Protein AF-E8WSF5-F1 (afdb_monomer_lite)

Radius of gyration: 20.89 Å; chains: 1; bounding box: 40×40×59 Å

Sequence (159 aa):
MGKTTIYLNKDAEKVYQEAKAYAGDNLSAVIVQGLKLYVEKMDRITKGMEEVVIFEGKHFNLDQMSQGKNLKFIGMLLAETTTQDVYGEGLNLRHRLYLTRKGKFLVHTLEIDQSGHMDVSGYKIFNTFAEVTAEGYPMQMLNEARKKIPEMTCEELDV

Secondary structure (DSSP, 8-state):
------PPPHHHHHHHHHHHHHHGGGHHHHHHHHHHHHHHHHHHHHTT-EEEEEEEEEEETTTTEEEEEEEEEEEEEEEEEEEE-TTSS--EEEEEEEEETTS-EEEEEEEE-TTS-EEEEEEEEESSHHHHHHTT--HHHHHHHHHHS-TTSS--S--

pLDDT: mean 80.07, std 14.18, range [28.31, 96.69]

Foldseek 3Di:
DDDDDDDDDPVVVVVLVVCCVVQPPNSVVVVVVVVVVVVVLLVVQLVQKDWDKFWAFFQDPPPRDTDTDIDIFIWHWLFKDWDADPVPQRWIWIWTWIQGSVRKIKIWIFTAHPVRDTGGIHMDIGNALVVVVVVPPDPVRSVSSVVVPRPPRPPPDDD

Structure (mmCIF, N/CA/C/O backbone):
data_AF-E8WSF5-F1
#
_entry.id   AF-E8WSF5-F1
#
loop_
_atom_site.group_PDB
_atom_site.id
_atom_site.type_symbol
_atom_site.label_atom_id
_atom_site.label_alt_id
_atom_site.label_comp_id
_atom_site.label_asym_id
_atom_site.label_entity_id
_atom_site.label_seq_id
_atom_site.pdbx_PDB_ins_code
_atom_site.Cartn_x
_atom_site.Cartn_y
_atom_site.Cartn_z
_atom_site.occupancy
_atom_site.B_iso_or_equiv
_atom_site.auth_seq_id
_atom_site.auth_comp_id
_atom_site.auth_asym_id
_atom_site.auth_atom_id
_atom_site.pdbx_PDB_model_num
ATOM 1 N N . MET A 1 1 ? -19.934 -10.662 31.785 1.00 48.41 1 MET A N 1
ATOM 2 C CA . MET A 1 1 ? -19.025 -9.690 31.137 1.00 48.41 1 MET A CA 1
ATOM 3 C C . MET A 1 1 ? -17.605 -10.005 31.569 1.00 48.41 1 MET A C 1
ATOM 5 O O . MET A 1 1 ? -17.366 -10.078 32.767 1.00 48.41 1 MET A O 1
ATOM 9 N N . GLY A 1 2 ? -16.697 -10.256 30.624 1.00 71.38 2 GLY A N 1
ATOM 10 C CA . GLY A 1 2 ? -15.271 -10.399 30.928 1.00 71.38 2 GLY A CA 1
ATOM 11 C C . GLY A 1 2 ? -14.634 -9.024 31.120 1.00 71.38 2 GLY A C 1
ATOM 12 O O . GLY A 1 2 ? -14.983 -8.085 30.408 1.00 71.38 2 GLY A O 1
ATOM 13 N N . LYS A 1 3 ? -13.730 -8.893 32.093 1.00 74.44 3 LYS A N 1
ATOM 14 C CA . LYS A 1 3 ? -12.902 -7.695 32.256 1.00 74.44 3 LYS A CA 1
ATOM 15 C C . LYS A 1 3 ? -11.629 -7.887 31.433 1.00 74.44 3 LYS A C 1
ATOM 17 O O . LYS A 1 3 ? -10.895 -8.838 31.684 1.00 74.44 3 LYS A O 1
ATOM 22 N N . THR A 1 4 ? -11.369 -6.986 30.491 1.00 77.75 4 THR A N 1
ATOM 23 C CA . THR A 1 4 ? -10.148 -6.992 29.673 1.00 77.75 4 THR A CA 1
ATOM 24 C C . THR A 1 4 ? -9.334 -5.745 29.985 1.00 77.75 4 THR A C 1
ATOM 26 O O . THR A 1 4 ? -9.856 -4.633 29.931 1.00 77.75 4 THR A O 1
ATOM 29 N N . THR A 1 5 ? -8.059 -5.929 30.320 1.00 83.88 5 THR A N 1
ATOM 30 C CA . THR A 1 5 ? -7.108 -4.829 30.519 1.00 83.88 5 THR A CA 1
ATOM 31 C C . THR A 1 5 ? -6.396 -4.552 29.201 1.00 83.88 5 THR A C 1
ATOM 33 O O . THR A 1 5 ? -5.835 -5.468 28.603 1.00 83.88 5 THR A O 1
ATOM 36 N N . ILE A 1 6 ? -6.419 -3.298 28.753 1.00 79.69 6 ILE A N 1
ATOM 37 C CA . ILE A 1 6 ? -5.735 -2.845 27.539 1.00 79.69 6 ILE A CA 1
ATOM 38 C C . ILE A 1 6 ? -4.577 -1.950 27.973 1.00 79.69 6 ILE A C 1
ATOM 40 O O . ILE A 1 6 ? -4.775 -1.022 28.756 1.00 79.69 6 ILE A O 1
ATOM 44 N N . TYR A 1 7 ? -3.379 -2.239 27.474 1.00 83.44 7 TYR A N 1
ATOM 45 C CA . TYR A 1 7 ? -2.196 -1.416 27.699 1.00 83.44 7 TYR A CA 1
ATOM 46 C C . TYR A 1 7 ? -2.025 -0.458 26.524 1.00 83.44 7 TYR A C 1
ATOM 48 O O . TYR A 1 7 ? -2.086 -0.877 25.368 1.00 83.44 7 TYR A O 1
ATOM 56 N N . LEU A 1 8 ? -1.817 0.819 26.827 1.00 81.19 8 LEU A N 1
ATOM 57 C CA . LEU A 1 8 ? -1.600 1.865 25.835 1.00 81.19 8 LEU A CA 1
ATOM 58 C C . LEU A 1 8 ? -0.116 2.226 25.794 1.00 81.19 8 LEU A C 1
ATOM 60 O O . LEU A 1 8 ? 0.574 2.177 26.812 1.00 81.19 8 LEU A O 1
ATOM 64 N N . ASN A 1 9 ? 0.379 2.581 24.611 1.00 80.94 9 ASN A N 1
ATOM 65 C CA . ASN A 1 9 ? 1.662 3.266 24.517 1.00 80.94 9 ASN A CA 1
ATOM 66 C C . ASN A 1 9 ? 1.484 4.746 24.910 1.00 80.94 9 ASN A C 1
ATOM 68 O O . ASN A 1 9 ? 0.362 5.246 25.009 1.00 80.94 9 ASN A O 1
ATOM 72 N N . LYS A 1 10 ? 2.601 5.451 25.123 1.00 79.75 10 LYS A N 1
ATOM 73 C CA . LYS A 1 10 ? 2.579 6.853 25.573 1.00 79.75 10 LYS A CA 1
ATOM 74 C C . LYS A 1 10 ? 1.803 7.774 24.625 1.00 79.75 10 LYS A C 1
ATOM 76 O O . LYS A 1 10 ? 1.118 8.679 25.087 1.00 79.75 10 LYS A O 1
ATOM 81 N N . ASP A 1 11 ? 1.878 7.518 23.322 1.00 77.94 11 ASP A N 1
ATOM 82 C CA . ASP A 1 11 ? 1.205 8.342 22.314 1.00 77.94 11 ASP A CA 1
ATOM 83 C C . ASP A 1 11 ? -0.320 8.145 22.347 1.00 77.94 11 ASP A C 1
ATOM 85 O O . ASP A 1 11 ? -1.080 9.111 22.303 1.00 77.94 11 ASP A O 1
ATOM 89 N N . ALA A 1 12 ? -0.783 6.901 22.510 1.00 78.31 12 ALA A N 1
ATOM 90 C CA . ALA A 1 12 ? -2.203 6.578 22.629 1.00 78.31 12 ALA A CA 1
ATOM 91 C C . ALA A 1 12 ? -2.802 7.006 23.976 1.00 78.31 12 ALA A C 1
ATOM 93 O O . ALA A 1 12 ? -4.014 7.195 24.077 1.00 78.31 12 ALA A O 1
ATOM 94 N N . GLU A 1 13 ? -1.978 7.179 25.012 1.00 82.81 13 GLU A N 1
ATOM 95 C CA . GLU A 1 13 ? -2.444 7.622 26.324 1.00 82.81 13 GLU A CA 1
ATOM 96 C C . GLU A 1 13 ? -3.018 9.041 26.277 1.00 82.81 13 GLU A C 1
ATOM 98 O O . GLU A 1 13 ? -4.049 9.301 26.896 1.00 82.81 13 GLU A O 1
ATOM 103 N N . LYS A 1 14 ? -2.435 9.935 25.469 1.00 82.12 14 LYS A N 1
ATOM 104 C CA . LYS A 1 14 ? -2.969 11.290 25.273 1.00 82.12 14 LYS A CA 1
ATOM 105 C C . LYS A 1 14 ? -4.376 11.261 24.662 1.00 82.12 14 LYS A C 1
ATOM 107 O O . LYS A 1 14 ? -5.297 11.855 25.217 1.00 82.12 14 LYS A O 1
ATOM 112 N N . VAL A 1 15 ? -4.550 10.495 23.584 1.00 80.31 15 VAL A N 1
ATOM 113 C CA . VAL A 1 15 ?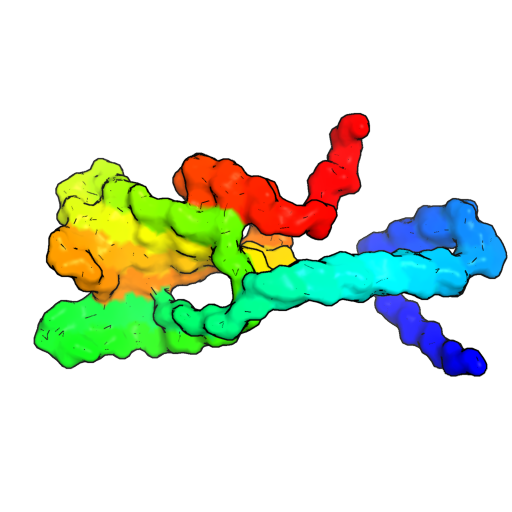 -5.845 10.313 22.901 1.00 80.31 15 VAL A CA 1
ATOM 114 C C . VAL A 1 15 ? -6.880 9.689 23.840 1.00 80.31 15 VAL A C 1
ATOM 116 O O . VAL A 1 15 ? -8.045 10.080 23.856 1.00 80.31 15 VAL A O 1
ATOM 119 N N . TYR A 1 16 ? -6.455 8.738 24.672 1.00 80.75 16 TYR A N 1
ATOM 120 C CA . TYR A 1 16 ? -7.323 8.107 25.659 1.00 80.75 16 TYR A CA 1
ATOM 121 C C . TYR A 1 16 ? -7.825 9.088 26.727 1.00 80.75 16 TYR A C 1
ATOM 123 O O . TYR A 1 16 ? -9.000 9.031 27.092 1.00 80.75 16 TYR A O 1
ATOM 131 N N . GLN A 1 17 ? -6.977 9.997 27.223 1.00 82.00 17 GLN A N 1
ATOM 132 C CA . GLN A 1 17 ? -7.409 11.008 28.197 1.00 82.00 17 GLN A CA 1
ATOM 133 C C . GLN A 1 17 ? -8.408 11.999 27.589 1.00 82.00 17 GLN A C 1
ATOM 135 O O . GLN A 1 17 ? -9.394 12.343 28.240 1.00 82.00 17 GLN A O 1
ATOM 140 N N . GLU A 1 18 ? -8.197 12.408 26.337 1.00 81.94 18 GLU A N 1
ATOM 141 C CA . GLU A 1 18 ? -9.142 13.258 25.605 1.00 81.94 18 GLU A CA 1
ATOM 142 C C . GLU A 1 18 ? -10.489 12.541 25.433 1.00 81.94 18 GLU A C 1
ATOM 144 O O . GLU A 1 18 ? -11.527 13.057 25.847 1.00 81.94 18 GLU A O 1
ATOM 149 N N . ALA A 1 19 ? -10.482 11.296 24.947 1.00 76.19 19 ALA A N 1
ATOM 150 C CA . ALA A 1 19 ? -11.692 10.486 24.811 1.00 76.19 19 ALA A CA 1
ATOM 151 C C . ALA A 1 19 ? -12.427 10.287 26.149 1.00 76.19 19 ALA A C 1
ATOM 153 O O . ALA A 1 19 ? -13.656 10.334 26.199 1.00 76.19 19 ALA A O 1
ATOM 154 N N . LYS A 1 20 ? -11.688 10.111 27.251 1.00 80.00 20 LYS A N 1
ATOM 155 C CA . LYS A 1 20 ? -12.244 10.023 28.607 1.00 80.00 20 LYS A CA 1
ATOM 156 C C . LYS A 1 20 ? -12.948 11.307 29.037 1.00 80.00 20 LYS A C 1
ATOM 158 O O . LYS A 1 20 ? -14.009 11.219 29.651 1.00 80.00 20 LYS A O 1
ATOM 163 N N . ALA A 1 21 ? -12.399 12.473 28.704 1.00 81.00 21 ALA A N 1
ATOM 164 C CA . ALA A 1 21 ? -13.029 13.755 29.007 1.00 81.00 21 ALA A CA 1
ATOM 165 C C . ALA A 1 21 ? -14.369 13.930 28.268 1.00 81.00 21 ALA A C 1
ATOM 167 O O . ALA A 1 21 ? -15.318 14.444 28.853 1.00 81.00 21 ALA A O 1
ATOM 168 N N . TYR A 1 22 ? -14.474 13.442 27.026 1.00 77.69 22 TYR A N 1
ATOM 169 C CA . TYR A 1 22 ? -15.727 13.461 26.260 1.00 77.69 22 TYR A CA 1
ATOM 170 C C . TYR A 1 22 ? -16.739 12.397 26.713 1.00 77.69 22 TYR A C 1
ATOM 172 O O . TYR A 1 22 ? -17.944 12.637 26.682 1.00 77.69 22 TYR A O 1
ATOM 180 N N . ALA A 1 23 ? -16.268 11.214 27.115 1.00 76.50 23 ALA A N 1
ATOM 181 C CA . ALA A 1 23 ? -17.118 10.062 27.425 1.00 76.50 23 ALA A CA 1
ATOM 182 C C . ALA A 1 23 ? -17.672 10.040 28.863 1.00 76.50 23 ALA A C 1
ATOM 184 O O . ALA A 1 23 ? -18.645 9.326 29.126 1.00 76.50 23 ALA A O 1
ATOM 185 N N . GLY A 1 24 ? -17.041 10.758 29.800 1.00 76.25 24 GLY A N 1
ATOM 186 C CA . GLY A 1 24 ? -17.405 10.732 31.219 1.00 76.25 24 GLY A CA 1
ATOM 187 C C . GLY A 1 24 ? -17.359 9.313 31.805 1.00 76.25 24 GLY A C 1
ATOM 188 O O . GLY A 1 24 ? -16.385 8.579 31.618 1.00 76.25 24 GLY A O 1
ATOM 189 N N . ASP A 1 25 ? -18.436 8.901 32.478 1.00 74.38 25 ASP A N 1
ATOM 190 C CA . ASP A 1 25 ? -18.532 7.606 33.175 1.00 74.38 25 ASP A CA 1
ATOM 191 C C . ASP A 1 25 ? -18.708 6.390 32.242 1.00 74.38 25 ASP A C 1
ATOM 193 O O . ASP A 1 25 ? -18.646 5.246 32.691 1.00 74.38 25 ASP A O 1
ATOM 197 N N . ASN A 1 26 ? -18.891 6.606 30.934 1.00 80.75 26 ASN A N 1
ATOM 198 C CA . ASN A 1 26 ? -19.195 5.548 29.960 1.00 80.75 26 ASN A CA 1
ATOM 199 C C . ASN A 1 26 ? -18.035 5.214 29.010 1.00 80.75 26 ASN A C 1
ATOM 201 O O . ASN A 1 26 ? -18.238 4.648 27.933 1.00 80.75 26 ASN A O 1
ATOM 205 N N . LEU A 1 27 ? -16.797 5.506 29.414 1.00 78.75 27 LEU A N 1
ATOM 206 C CA . LEU A 1 27 ? -15.604 5.299 28.590 1.00 78.75 27 LEU A CA 1
ATOM 207 C C . LEU A 1 27 ? -15.484 3.876 28.018 1.00 78.75 27 LEU A C 1
ATOM 209 O O . LEU A 1 27 ? -15.129 3.707 26.855 1.00 78.75 27 LEU A O 1
ATOM 213 N N . SER A 1 28 ? -15.827 2.841 28.790 1.00 78.94 28 SER A N 1
ATOM 214 C CA . SER A 1 28 ? -15.803 1.462 28.287 1.00 78.94 28 SER A CA 1
ATOM 215 C C . SER A 1 28 ? -16.783 1.238 27.131 1.00 78.94 28 SER A C 1
ATOM 217 O O . SER A 1 28 ? -16.435 0.550 26.174 1.00 78.94 28 SER A O 1
ATOM 219 N N . ALA A 1 29 ? -17.978 1.832 27.184 1.00 77.94 29 ALA A N 1
ATOM 220 C CA . ALA A 1 29 ? -18.959 1.732 26.105 1.00 77.94 29 ALA A CA 1
ATOM 221 C C . ALA A 1 29 ? -18.478 2.469 24.845 1.00 77.94 29 ALA A C 1
ATOM 223 O O . ALA A 1 29 ? -18.573 1.926 23.745 1.00 77.94 29 ALA A O 1
ATOM 224 N N . VAL A 1 30 ? -17.879 3.653 25.014 1.00 79.94 30 VAL A N 1
ATOM 225 C CA . VAL A 1 30 ? -17.309 4.445 23.911 1.00 79.94 30 VAL A CA 1
ATOM 226 C C . VAL A 1 30 ? -16.144 3.716 23.239 1.00 79.94 30 VAL A C 1
ATOM 228 O O . VAL A 1 30 ? -16.094 3.641 22.013 1.00 79.94 30 VAL A O 1
ATOM 231 N N . ILE A 1 31 ? -15.247 3.099 24.014 1.00 81.12 31 ILE A N 1
ATOM 232 C CA . ILE A 1 31 ? -14.133 2.304 23.471 1.00 81.12 31 ILE A CA 1
ATOM 233 C C . ILE A 1 31 ? -14.655 1.101 22.684 1.00 81.12 31 ILE A C 1
ATOM 235 O O . ILE A 1 31 ? -14.191 0.847 21.575 1.00 81.12 31 ILE A O 1
ATOM 239 N N . VAL A 1 32 ? -15.633 0.368 23.223 1.00 81.50 32 VAL A N 1
ATOM 240 C CA . VAL A 1 32 ? -16.234 -0.777 22.521 1.00 81.50 32 VAL A CA 1
ATOM 241 C C . VAL A 1 32 ? -16.904 -0.330 21.222 1.00 81.50 32 VAL A C 1
ATOM 243 O O . VAL A 1 32 ? -16.765 -1.007 20.205 1.00 81.50 32 VAL A O 1
ATOM 246 N N . GLN A 1 33 ? -17.582 0.819 21.219 1.00 80.56 33 GLN A N 1
ATOM 247 C CA . GLN A 1 33 ? -18.193 1.379 20.016 1.00 80.56 33 GLN A CA 1
ATOM 248 C C . GLN A 1 33 ? -17.144 1.798 18.975 1.00 80.56 33 GLN A C 1
ATOM 250 O O . GLN A 1 33 ? -17.294 1.461 17.802 1.00 80.56 33 GLN A O 1
ATOM 255 N N . GLY A 1 34 ? -16.057 2.452 19.391 1.00 81.31 34 GLY A N 1
ATOM 256 C CA . GLY A 1 34 ? -14.941 2.802 18.507 1.00 81.31 34 GLY A CA 1
ATOM 257 C C . GLY A 1 34 ? -14.253 1.571 17.911 1.00 81.31 34 GLY A C 1
ATOM 258 O O . GLY A 1 34 ? -14.011 1.515 16.707 1.00 81.31 34 GLY A O 1
ATOM 259 N N . LEU A 1 35 ? -14.014 0.537 18.725 1.00 79.88 35 LEU A N 1
ATOM 260 C CA . LEU A 1 35 ? -13.459 -0.736 18.259 1.00 79.88 35 LEU A CA 1
ATOM 261 C C . LEU A 1 35 ? -14.409 -1.460 17.303 1.00 79.88 35 LEU A C 1
ATOM 263 O O . LEU A 1 35 ? -13.955 -2.019 16.310 1.00 79.88 35 LEU A O 1
ATOM 267 N N . LYS A 1 36 ? -15.719 -1.429 17.562 1.00 77.75 36 LYS A N 1
ATOM 268 C CA . LYS A 1 36 ? -16.723 -1.987 16.652 1.00 77.75 36 LYS A CA 1
ATOM 269 C C . LYS A 1 36 ? -16.673 -1.293 15.291 1.00 77.75 36 LYS A C 1
ATOM 271 O O . LYS A 1 36 ? -16.585 -1.981 14.282 1.00 77.75 36 LYS A O 1
ATOM 276 N N . LEU A 1 37 ? -16.670 0.041 15.267 1.00 78.06 37 LEU A N 1
ATOM 277 C CA . LEU A 1 37 ? -16.544 0.813 14.027 1.00 78.06 37 LEU A CA 1
ATOM 278 C C . LEU A 1 37 ? -15.242 0.479 13.295 1.00 78.06 37 LEU A C 1
ATOM 280 O O . LEU A 1 37 ? -15.254 0.282 12.084 1.00 78.06 37 LEU A O 1
ATOM 284 N N . TYR A 1 38 ? -14.132 0.353 14.026 1.00 75.31 38 TYR A N 1
ATOM 285 C CA . TYR A 1 38 ? -12.853 -0.061 13.458 1.00 75.31 38 TYR A CA 1
ATOM 286 C C . TYR A 1 38 ? -12.927 -1.454 12.820 1.00 75.31 38 TYR A C 1
ATOM 288 O O . TYR A 1 38 ? -12.500 -1.616 11.681 1.00 75.31 38 TYR A O 1
ATOM 296 N N . VAL A 1 39 ? -13.498 -2.445 13.512 1.00 74.31 39 VAL A N 1
ATOM 297 C CA . VAL A 1 39 ? -13.640 -3.818 13.000 1.00 74.31 39 VAL A CA 1
ATOM 298 C C . VAL A 1 39 ? -14.569 -3.863 11.790 1.00 74.31 39 VAL A C 1
ATOM 300 O O . VAL A 1 39 ? -14.181 -4.405 10.764 1.00 74.31 39 VAL A O 1
ATOM 303 N N . GLU A 1 40 ? -15.745 -3.236 11.853 1.00 72.38 40 GLU A N 1
ATOM 304 C CA . GLU A 1 40 ? -16.685 -3.183 10.724 1.00 72.38 40 GLU A CA 1
ATOM 305 C C . GLU A 1 40 ? -16.054 -2.525 9.488 1.00 72.38 40 GLU A C 1
ATOM 307 O O . GLU A 1 40 ? -16.278 -2.958 8.355 1.00 72.38 40 GLU A O 1
ATOM 312 N N . LYS A 1 41 ? -15.237 -1.486 9.691 1.00 67.88 41 LYS A N 1
ATOM 313 C CA . LYS A 1 41 ? -14.507 -0.814 8.612 1.00 67.88 41 LYS A CA 1
ATOM 314 C C . LYS A 1 41 ? -13.355 -1.682 8.098 1.00 67.88 41 LYS A C 1
ATOM 316 O O . LYS A 1 41 ? -13.175 -1.778 6.885 1.00 67.88 41 LYS A O 1
ATOM 321 N N . MET A 1 42 ? -12.639 -2.385 8.980 1.00 68.62 42 MET A N 1
ATOM 322 C CA . MET A 1 42 ? -11.601 -3.332 8.574 1.00 68.62 42 MET A CA 1
ATOM 323 C C . MET A 1 42 ? -12.166 -4.504 7.774 1.00 68.62 42 MET A C 1
ATOM 325 O O . MET A 1 42 ? -11.578 -4.883 6.765 1.00 68.62 42 MET A O 1
ATOM 329 N N . ASP A 1 43 ? -13.326 -5.029 8.158 1.00 69.94 43 ASP A N 1
ATOM 330 C CA . ASP A 1 43 ? -14.012 -6.085 7.418 1.00 69.94 43 ASP A CA 1
ATOM 331 C C . ASP A 1 43 ? -14.382 -5.605 6.007 1.00 69.94 43 ASP A C 1
ATOM 333 O O . ASP A 1 43 ? -14.137 -6.312 5.026 1.00 69.94 43 ASP A O 1
ATOM 337 N N . ARG A 1 44 ? -14.863 -4.359 5.868 1.00 65.19 44 ARG A N 1
ATOM 338 C CA . ARG A 1 44 ? -15.094 -3.733 4.553 1.00 65.19 44 ARG A CA 1
ATOM 339 C C . ARG A 1 44 ? -13.814 -3.588 3.735 1.00 65.19 44 ARG A C 1
ATOM 341 O O . ARG A 1 44 ? -13.870 -3.792 2.532 1.00 65.19 44 ARG A O 1
ATOM 348 N N . ILE A 1 45 ? -12.682 -3.272 4.361 1.00 66.81 45 ILE A N 1
ATOM 349 C CA . ILE A 1 45 ? -11.383 -3.216 3.676 1.00 66.81 45 ILE A CA 1
ATOM 350 C C . ILE A 1 45 ? -10.924 -4.592 3.215 1.00 66.81 45 ILE A C 1
ATOM 352 O O . ILE A 1 45 ? -10.400 -4.728 2.114 1.00 66.81 45 ILE A O 1
ATOM 356 N N . THR A 1 46 ? -11.094 -5.619 4.048 1.00 69.56 46 THR A N 1
ATOM 357 C CA . THR A 1 46 ? -10.706 -6.978 3.657 1.00 69.56 46 THR A CA 1
ATOM 358 C C . THR A 1 46 ? -11.561 -7.510 2.509 1.00 69.56 46 THR A C 1
ATOM 360 O O . THR A 1 46 ? -11.103 -8.361 1.747 1.00 69.56 46 THR A O 1
ATOM 363 N N . LYS A 1 47 ? -12.772 -6.968 2.323 1.00 71.19 47 LYS A N 1
ATOM 364 C CA . LYS A 1 47 ? -13.629 -7.242 1.170 1.00 71.19 47 LYS A CA 1
ATOM 365 C C . LYS A 1 47 ? -13.018 -6.615 -0.092 1.00 71.19 47 LYS A C 1
ATOM 367 O O . LYS A 1 47 ? -13.171 -5.427 -0.342 1.00 71.19 47 LYS A O 1
ATOM 372 N N . GLY A 1 48 ? -12.339 -7.437 -0.889 1.00 76.81 48 GLY A N 1
ATOM 373 C CA . GLY A 1 48 ? -11.595 -7.008 -2.083 1.00 76.81 48 GLY A CA 1
ATOM 374 C C . GLY A 1 48 ? -10.076 -7.124 -1.942 1.00 76.81 48 GLY A C 1
ATOM 375 O O . GLY A 1 48 ? -9.351 -6.804 -2.880 1.00 76.81 48 GLY A O 1
ATOM 376 N N . MET A 1 49 ? -9.587 -7.599 -0.792 1.00 86.81 49 MET A N 1
ATOM 377 C CA . MET A 1 49 ? -8.200 -8.029 -0.659 1.00 86.81 49 MET A CA 1
ATOM 378 C C . MET A 1 49 ? -8.027 -9.461 -1.142 1.00 86.81 49 MET A C 1
ATOM 380 O O . MET A 1 49 ? -8.818 -10.347 -0.822 1.00 86.81 49 MET A O 1
ATOM 384 N N . GLU A 1 50 ? -6.925 -9.686 -1.839 1.00 90.75 50 GLU A N 1
ATOM 385 C CA . GLU A 1 50 ? -6.530 -10.980 -2.369 1.00 90.75 50 GLU A CA 1
ATOM 386 C C . GLU A 1 50 ? -5.118 -11.324 -1.906 1.00 90.75 50 GLU A C 1
ATOM 388 O O . GLU A 1 50 ? -4.374 -10.495 -1.369 1.00 90.75 50 GLU A O 1
ATOM 393 N N . GLU A 1 51 ? -4.753 -12.586 -2.086 1.00 92.31 51 GLU A N 1
ATOM 394 C CA . GLU A 1 51 ? -3.382 -13.025 -1.909 1.00 92.31 51 GLU A CA 1
ATOM 395 C C . GLU A 1 51 ? -2.542 -12.564 -3.103 1.00 92.31 51 GLU A C 1
ATOM 397 O O . GLU A 1 51 ? -2.760 -12.980 -4.237 1.00 92.31 51 GLU A O 1
ATOM 402 N N . VAL A 1 52 ? -1.566 -11.702 -2.837 1.00 91.38 52 VAL A N 1
ATOM 403 C CA . VAL A 1 52 ? -0.650 -11.148 -3.828 1.00 91.38 52 VAL A CA 1
ATOM 404 C C . VAL A 1 52 ? 0.725 -11.774 -3.631 1.00 91.38 52 VAL A C 1
ATOM 406 O O . VAL A 1 52 ? 1.260 -11.818 -2.518 1.00 91.38 52 VAL A O 1
ATOM 409 N N . VAL A 1 53 ? 1.315 -12.235 -4.731 1.00 91.12 53 VAL A N 1
ATOM 410 C CA . VAL A 1 53 ? 2.702 -12.698 -4.788 1.00 91.12 53 VAL A CA 1
ATOM 411 C C . VAL A 1 53 ? 3.463 -11.785 -5.738 1.00 91.12 53 VAL A C 1
ATOM 413 O O . VAL A 1 53 ? 3.093 -11.658 -6.904 1.00 91.12 53 VAL A O 1
ATOM 416 N N . ILE A 1 54 ? 4.517 -11.146 -5.239 1.00 90.75 54 ILE A N 1
ATOM 417 C CA . ILE A 1 54 ? 5.454 -10.366 -6.051 1.00 90.75 54 ILE A CA 1
ATOM 418 C C . ILE A 1 54 ? 6.841 -10.990 -5.967 1.00 90.75 54 ILE A C 1
ATOM 420 O O . ILE A 1 54 ? 7.217 -11.551 -4.939 1.00 90.75 54 ILE A O 1
ATOM 424 N N . PHE A 1 55 ? 7.609 -10.873 -7.041 1.00 89.44 55 PHE A N 1
ATOM 425 C CA . PHE A 1 55 ? 9.016 -11.246 -7.049 1.00 89.44 55 PHE A CA 1
ATOM 426 C C . PHE A 1 55 ? 9.863 -10.028 -6.667 1.00 89.44 55 PHE A C 1
ATOM 428 O O . PHE A 1 55 ? 9.590 -8.926 -7.130 1.00 89.44 55 PHE A O 1
ATOM 435 N N . GLU A 1 56 ? 10.874 -10.197 -5.827 1.00 89.38 56 GLU A N 1
ATOM 436 C CA . GLU A 1 56 ? 11.923 -9.202 -5.592 1.00 89.38 56 GLU A CA 1
ATOM 437 C C . GLU A 1 56 ? 13.245 -9.804 -6.055 1.00 89.38 56 GLU A C 1
ATOM 439 O O . GLU A 1 56 ? 13.679 -10.816 -5.500 1.00 89.38 56 GLU A O 1
ATOM 444 N N . GLY A 1 57 ? 13.882 -9.199 -7.052 1.00 86.88 57 GLY A N 1
ATOM 445 C CA . GLY A 1 57 ? 15.121 -9.714 -7.614 1.00 86.88 57 GLY A CA 1
ATOM 446 C C . GLY A 1 57 ? 15.348 -9.328 -9.066 1.00 86.88 57 GLY A C 1
ATOM 447 O O . GLY A 1 57 ? 14.648 -8.481 -9.618 1.00 86.88 57 GLY A O 1
ATOM 448 N N . LYS A 1 58 ? 16.338 -9.981 -9.674 1.00 84.00 58 LYS A N 1
ATOM 449 C CA . LYS A 1 58 ? 16.695 -9.815 -11.084 1.00 84.00 58 LYS A CA 1
ATOM 450 C C . LYS A 1 58 ? 16.407 -11.080 -11.877 1.00 84.00 58 LYS A C 1
ATOM 452 O O . LYS A 1 58 ? 16.597 -12.193 -11.374 1.00 84.00 58 LYS A O 1
ATOM 457 N N . HIS A 1 59 ? 15.985 -10.898 -13.115 1.00 75.25 59 HIS A N 1
ATOM 458 C CA . HIS A 1 59 ? 15.834 -11.957 -14.097 1.00 75.25 59 HIS A CA 1
ATOM 459 C C . HIS A 1 59 ? 16.977 -11.873 -15.099 1.00 75.25 59 HIS A C 1
ATOM 461 O O . HIS A 1 59 ? 17.183 -10.858 -15.749 1.00 75.25 59 HIS A O 1
ATOM 467 N N . PHE A 1 60 ? 17.735 -12.958 -15.224 1.00 66.25 60 PHE A N 1
ATOM 468 C CA . PHE A 1 60 ? 18.829 -13.021 -16.179 1.00 66.25 60 PHE A CA 1
ATOM 469 C C . PHE A 1 60 ? 18.333 -13.674 -17.469 1.00 66.25 60 PHE A C 1
ATOM 471 O O . PHE A 1 60 ? 18.042 -14.873 -17.501 1.00 66.25 60 PHE A O 1
ATOM 478 N N . ASN A 1 61 ? 18.264 -12.878 -18.540 1.00 57.69 61 ASN A N 1
ATOM 479 C CA . ASN A 1 61 ? 17.777 -13.287 -19.864 1.00 57.69 61 ASN A CA 1
ATOM 480 C C . ASN A 1 61 ? 18.568 -14.455 -20.495 1.00 57.69 61 ASN A C 1
ATOM 482 O O . ASN A 1 61 ? 18.056 -15.118 -21.392 1.00 57.69 61 ASN A O 1
ATOM 486 N N . LEU A 1 62 ? 19.792 -14.732 -20.030 1.00 57.19 62 LEU A N 1
ATOM 487 C CA . LEU A 1 62 ? 20.678 -15.737 -20.629 1.00 57.19 62 LEU A CA 1
ATOM 488 C C . LEU A 1 62 ? 20.424 -17.181 -20.158 1.00 57.19 62 LEU A C 1
ATOM 490 O O . LEU A 1 62 ? 20.605 -18.090 -20.959 1.00 57.19 62 LEU A O 1
ATOM 494 N N . ASP A 1 63 ? 19.932 -17.400 -18.931 1.00 56.62 63 ASP A N 1
ATOM 495 C CA . ASP A 1 63 ? 19.880 -18.754 -18.335 1.00 56.62 63 ASP A CA 1
ATOM 496 C C . ASP A 1 63 ? 18.507 -19.147 -17.754 1.00 56.62 63 ASP A C 1
ATOM 498 O O . ASP A 1 63 ? 18.392 -20.152 -17.053 1.00 56.62 63 ASP A O 1
ATOM 502 N N . GLN A 1 64 ? 17.455 -18.342 -17.966 1.00 59.06 64 GLN A N 1
ATOM 503 C CA . GLN A 1 64 ? 16.172 -18.455 -17.236 1.00 59.06 64 GLN A CA 1
ATOM 504 C C . GLN A 1 64 ? 16.337 -18.456 -15.702 1.00 59.06 64 GLN A C 1
ATOM 506 O O . GLN A 1 64 ? 15.435 -18.848 -14.959 1.00 59.06 64 GLN A O 1
ATOM 511 N N . MET A 1 65 ? 17.489 -18.002 -15.206 1.00 60.78 65 MET A N 1
ATOM 512 C CA . MET A 1 65 ? 17.774 -17.920 -13.784 1.00 60.78 65 MET A CA 1
ATOM 513 C C . MET A 1 65 ? 17.220 -16.610 -13.235 1.00 60.78 65 MET A C 1
ATOM 515 O O . MET A 1 65 ? 17.589 -15.516 -13.657 1.00 60.78 65 MET A O 1
ATOM 519 N N . SER A 1 66 ? 16.338 -16.728 -12.251 1.00 70.88 66 SER A N 1
ATOM 520 C CA . SER A 1 66 ? 15.874 -15.614 -11.433 1.00 70.88 66 SER A CA 1
ATOM 521 C C . SER A 1 66 ? 16.645 -15.617 -10.114 1.00 70.88 66 SER A C 1
ATOM 523 O O . SER A 1 66 ? 16.582 -16.603 -9.375 1.00 70.88 66 SER A O 1
ATOM 525 N N . GLN A 1 67 ? 17.353 -14.537 -9.790 1.00 81.81 67 GLN A N 1
ATOM 526 C CA . GLN A 1 67 ? 17.947 -14.365 -8.462 1.00 81.81 67 GLN A CA 1
ATOM 527 C C . GLN A 1 67 ? 17.073 -13.425 -7.651 1.00 81.81 67 GLN A C 1
ATOM 529 O O . GLN A 1 67 ? 17.000 -12.231 -7.936 1.00 81.81 67 GLN A O 1
ATOM 534 N N . GLY A 1 68 ? 16.404 -13.970 -6.641 1.00 85.06 68 GLY A N 1
ATOM 535 C CA . GLY A 1 68 ? 15.474 -13.199 -5.838 1.00 85.06 68 GLY A CA 1
ATOM 536 C C . GLY A 1 68 ? 14.636 -14.052 -4.904 1.00 85.06 68 GLY A C 1
ATOM 537 O O . GLY A 1 68 ? 14.898 -15.239 -4.703 1.00 85.06 68 GLY A O 1
ATOM 538 N N . LYS A 1 69 ? 13.608 -13.436 -4.331 1.00 87.12 69 LYS A N 1
ATOM 539 C CA . LYS A 1 69 ? 12.645 -14.093 -3.446 1.00 87.12 69 LYS A CA 1
ATOM 540 C C . LYS A 1 69 ? 11.229 -13.654 -3.786 1.00 87.12 69 LYS A C 1
ATOM 542 O O . LYS A 1 69 ? 10.989 -12.518 -4.182 1.00 87.12 69 LYS A O 1
ATOM 547 N N . ASN A 1 70 ? 10.280 -14.556 -3.570 1.00 88.00 70 ASN A N 1
ATOM 548 C CA . ASN A 1 70 ? 8.868 -14.215 -3.640 1.00 88.00 70 ASN A CA 1
ATOM 549 C C . ASN A 1 70 ? 8.427 -13.601 -2.310 1.00 88.00 70 ASN A C 1
ATOM 551 O O . ASN A 1 70 ? 8.592 -14.209 -1.251 1.00 88.00 70 ASN A O 1
ATOM 555 N N . LEU A 1 71 ? 7.838 -12.411 -2.368 1.00 91.50 71 LEU A N 1
ATOM 556 C CA . LEU A 1 71 ? 7.110 -11.814 -1.262 1.00 91.50 71 LEU A CA 1
ATOM 557 C C . LEU A 1 71 ? 5.624 -12.114 -1.440 1.00 91.50 71 LEU A C 1
ATOM 559 O O . LEU A 1 71 ? 5.012 -11.760 -2.446 1.00 91.50 71 LEU A O 1
ATOM 563 N N . LYS A 1 72 ? 5.043 -12.735 -0.419 1.00 92.88 72 LYS A N 1
ATOM 564 C CA . LYS A 1 72 ? 3.632 -13.093 -0.368 1.00 92.88 72 LYS A CA 1
ATOM 565 C C . LYS A 1 72 ? 2.926 -12.268 0.702 1.00 92.88 72 LYS A C 1
ATOM 567 O O . LYS A 1 72 ? 3.382 -12.225 1.845 1.00 92.88 72 LYS A O 1
ATOM 572 N N . PHE A 1 73 ? 1.819 -11.623 0.352 1.00 91.31 73 PHE A N 1
ATOM 573 C CA . PHE A 1 73 ? 1.024 -10.827 1.286 1.00 91.31 73 PHE A CA 1
ATOM 574 C C . PHE A 1 73 ? -0.454 -10.803 0.890 1.00 91.31 73 PHE A C 1
ATOM 576 O O . PHE A 1 73 ? -0.814 -11.177 -0.216 1.00 91.31 73 PHE A O 1
ATOM 583 N N . ILE A 1 74 ? -1.321 -10.362 1.802 1.00 88.88 74 ILE A N 1
ATOM 584 C CA . ILE A 1 74 ? -2.729 -10.083 1.489 1.00 88.88 74 ILE A CA 1
ATOM 585 C C . ILE A 1 74 ? -2.878 -8.579 1.278 1.00 88.88 74 ILE A C 1
ATOM 587 O O . ILE A 1 74 ? -2.453 -7.798 2.139 1.00 88.88 74 ILE A O 1
ATOM 591 N N . GLY A 1 75 ? -3.478 -8.171 0.165 1.00 91.31 75 GLY A N 1
ATOM 592 C CA . GLY A 1 75 ? -3.684 -6.764 -0.154 1.00 91.31 75 GLY A CA 1
ATOM 593 C C . GLY A 1 75 ? -4.617 -6.533 -1.335 1.00 91.31 75 GLY A C 1
ATOM 594 O O . GLY A 1 75 ? -5.121 -7.468 -1.942 1.00 91.31 75 GLY A O 1
ATOM 595 N N . MET A 1 76 ? -4.856 -5.264 -1.637 1.00 92.00 76 MET A N 1
ATOM 596 C CA . MET A 1 76 ? -5.714 -4.807 -2.726 1.00 92.00 76 MET A CA 1
ATOM 597 C C . MET A 1 76 ? -4.903 -3.902 -3.650 1.00 92.00 76 MET A C 1
ATOM 599 O O . MET A 1 76 ? -4.242 -2.978 -3.172 1.00 92.00 76 MET A O 1
ATOM 603 N N . LEU A 1 77 ? -4.953 -4.147 -4.961 1.00 94.00 77 LEU A N 1
ATOM 604 C CA . LEU A 1 77 ? -4.341 -3.262 -5.951 1.00 94.00 77 LEU A CA 1
ATOM 605 C C . LEU A 1 77 ? -5.143 -1.955 -6.035 1.00 94.00 77 LEU A C 1
ATOM 607 O O . LEU A 1 77 ? -6.307 -1.947 -6.433 1.00 94.00 77 LEU A O 1
ATOM 611 N N . LEU A 1 78 ? -4.507 -0.843 -5.681 1.00 93.62 78 LEU A N 1
ATOM 612 C CA . LEU A 1 78 ? -5.107 0.487 -5.757 1.00 93.62 78 LEU A CA 1
ATOM 613 C C . LEU A 1 78 ? -4.967 1.059 -7.167 1.00 93.62 78 LEU A C 1
ATOM 615 O O . LEU A 1 78 ? -5.951 1.478 -7.779 1.00 93.62 78 LEU A O 1
ATOM 619 N N . ALA A 1 79 ? -3.755 1.028 -7.711 1.00 95.56 79 ALA A N 1
ATOM 620 C CA . ALA A 1 79 ? -3.469 1.553 -9.035 1.00 95.56 79 ALA A CA 1
ATOM 621 C C . ALA A 1 79 ? -2.264 0.865 -9.660 1.00 95.56 79 ALA A C 1
ATOM 623 O O . ALA A 1 79 ? -1.409 0.302 -8.971 1.00 95.56 79 ALA A O 1
ATOM 624 N N . GLU A 1 80 ? -2.200 0.965 -10.978 1.00 95.56 80 GLU A N 1
ATOM 625 C CA . GLU A 1 80 ? -1.074 0.521 -11.770 1.00 95.56 80 GLU A CA 1
ATOM 626 C C . GLU A 1 80 ? -0.803 1.555 -12.859 1.00 95.56 80 GLU A C 1
ATOM 628 O O . GLU A 1 80 ? -1.731 2.100 -13.447 1.00 95.56 80 GLU A O 1
ATOM 633 N N . THR A 1 81 ? 0.467 1.820 -13.141 1.00 94.06 81 THR A N 1
ATOM 634 C CA . THR A 1 81 ? 0.862 2.624 -14.296 1.00 94.06 81 THR A CA 1
ATOM 635 C C . THR A 1 81 ? 2.114 2.051 -14.936 1.00 94.06 81 THR A C 1
ATOM 637 O O . THR A 1 81 ? 2.859 1.299 -14.307 1.00 94.06 81 THR A O 1
ATOM 640 N N . THR A 1 82 ? 2.338 2.413 -16.193 1.00 90.94 82 THR A N 1
ATOM 641 C CA . THR A 1 82 ? 3.586 2.142 -16.902 1.00 90.94 82 THR A CA 1
ATOM 642 C C . THR A 1 82 ? 4.122 3.460 -17.439 1.00 90.94 82 THR A C 1
ATOM 644 O O . THR A 1 82 ? 3.410 4.176 -18.139 1.00 90.94 82 THR A O 1
ATOM 647 N N . THR A 1 83 ? 5.364 3.782 -17.104 1.00 88.00 83 THR A N 1
ATOM 648 C CA . THR A 1 83 ? 6.084 4.955 -17.601 1.00 88.00 83 THR A CA 1
ATOM 649 C C . THR A 1 83 ? 7.298 4.507 -18.393 1.00 88.00 83 THR A C 1
ATOM 651 O O . THR A 1 83 ? 7.926 3.510 -18.052 1.00 88.00 83 THR A O 1
ATOM 654 N N . GLN A 1 84 ? 7.652 5.243 -19.440 1.00 82.56 84 GLN A N 1
ATOM 655 C CA . GLN A 1 84 ? 8.945 5.052 -20.092 1.00 82.56 84 GLN A CA 1
ATOM 656 C C . GLN A 1 84 ? 10.033 5.689 -19.236 1.00 82.56 84 GLN A C 1
ATOM 658 O O . GLN A 1 84 ? 9.832 6.785 -18.705 1.00 82.56 84 GLN A O 1
ATOM 663 N N . ASP A 1 85 ? 11.161 5.001 -19.092 1.00 69.62 85 ASP A N 1
ATOM 664 C CA . ASP A 1 85 ? 12.325 5.596 -18.457 1.00 69.62 85 ASP A CA 1
ATOM 665 C C . ASP A 1 85 ? 12.803 6.806 -19.277 1.00 69.62 85 ASP A C 1
ATOM 667 O O . ASP A 1 85 ? 12.992 6.742 -20.496 1.00 69.62 85 ASP A O 1
ATOM 671 N N . VAL A 1 86 ? 12.972 7.933 -18.589 1.00 57.66 86 VAL A N 1
ATOM 672 C CA . VAL A 1 86 ? 13.335 9.232 -19.166 1.00 57.66 86 VAL A CA 1
ATOM 673 C C . VAL A 1 86 ? 14.792 9.226 -19.654 1.00 57.66 86 VAL A C 1
ATOM 675 O O . VAL A 1 86 ? 15.165 10.061 -20.476 1.00 57.66 86 VAL A O 1
ATOM 678 N N . TYR A 1 87 ? 15.609 8.262 -19.206 1.00 58.19 87 TYR A N 1
ATOM 679 C CA . TYR A 1 87 ? 17.025 8.146 -19.570 1.00 58.19 87 TYR A CA 1
ATOM 680 C C . TYR A 1 87 ? 17.306 7.397 -20.887 1.00 58.19 87 TYR A C 1
ATOM 682 O O . TYR A 1 87 ? 18.460 7.293 -21.292 1.00 58.19 87 TYR A O 1
ATOM 690 N N . GLY A 1 88 ? 16.272 6.976 -21.627 1.00 50.97 88 GLY A N 1
ATOM 691 C CA . GLY A 1 88 ? 16.406 6.693 -23.063 1.00 50.97 88 GLY A CA 1
ATOM 692 C C . GLY A 1 88 ? 16.932 5.308 -23.45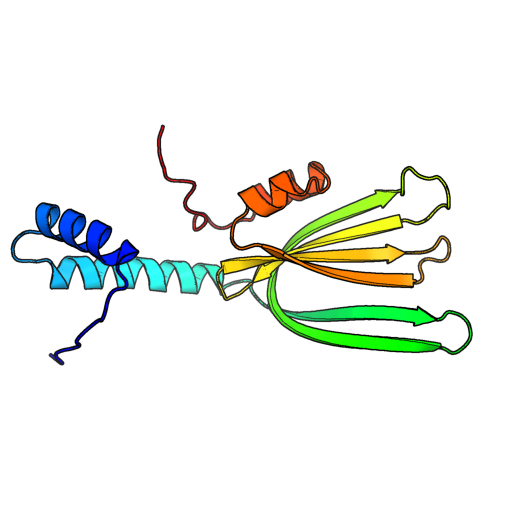6 1.00 50.97 88 GLY A C 1
ATOM 693 O O . GLY A 1 88 ? 17.170 5.082 -24.640 1.00 50.97 88 GLY A O 1
ATOM 694 N N . GLU A 1 89 ? 17.049 4.356 -22.526 1.00 58.28 89 GLU A N 1
ATOM 695 C CA . GLU A 1 89 ? 17.431 2.965 -22.854 1.00 58.28 89 GLU A CA 1
ATOM 696 C C . GLU A 1 89 ? 16.248 2.108 -23.363 1.00 58.28 89 GLU A C 1
ATOM 698 O O . GLU A 1 89 ? 16.398 0.948 -23.746 1.00 58.28 89 GLU A O 1
ATOM 703 N N . GLY A 1 90 ? 15.043 2.689 -23.425 1.00 61.00 90 GLY A N 1
ATOM 704 C CA . GLY A 1 90 ? 13.823 2.006 -23.865 1.00 61.00 90 GLY A CA 1
ATOM 705 C C . GLY A 1 90 ? 13.275 0.999 -22.850 1.00 61.00 90 GLY A C 1
ATOM 706 O O . GLY A 1 90 ? 12.511 0.110 -23.220 1.00 61.00 90 GLY A O 1
ATOM 707 N N . LEU A 1 91 ? 13.647 1.143 -21.577 1.00 68.62 91 LEU A N 1
ATOM 708 C CA . LEU A 1 91 ? 13.047 0.400 -20.475 1.00 68.62 91 LEU A CA 1
ATOM 709 C C . LEU A 1 91 ? 11.690 1.014 -20.101 1.00 68.62 91 LEU A C 1
ATOM 711 O O . LEU A 1 91 ? 11.531 2.235 -20.015 1.00 68.62 91 LEU A O 1
ATOM 715 N N . ASN A 1 92 ? 10.701 0.156 -19.868 1.00 84.62 92 ASN A N 1
ATOM 716 C CA . ASN A 1 92 ? 9.407 0.534 -19.319 1.00 84.62 92 ASN A CA 1
ATOM 717 C C . ASN A 1 92 ? 9.393 0.228 -17.818 1.00 84.62 92 ASN A C 1
ATOM 719 O O . ASN A 1 92 ? 9.601 -0.910 -17.405 1.00 84.62 92 ASN A O 1
ATOM 723 N N . LEU A 1 93 ? 9.095 1.233 -17.001 1.00 89.81 93 LEU A N 1
ATOM 724 C CA . LEU A 1 93 ? 8.869 1.085 -15.570 1.00 89.81 93 LEU A CA 1
ATOM 725 C C . LEU A 1 93 ? 7.384 0.858 -15.314 1.00 89.81 93 LEU A C 1
ATOM 727 O O . LEU A 1 93 ? 6.559 1.738 -15.555 1.00 89.81 93 LEU A O 1
ATOM 731 N N . ARG A 1 94 ? 7.030 -0.314 -14.796 1.00 92.19 94 ARG A N 1
ATOM 732 C CA . ARG A 1 94 ? 5.675 -0.607 -14.325 1.00 92.19 94 ARG A CA 1
ATOM 733 C C . ARG A 1 94 ? 5.623 -0.453 -12.816 1.00 92.19 94 ARG A C 1
ATOM 735 O O . ARG A 1 94 ? 6.346 -1.134 -12.096 1.00 92.19 94 ARG A O 1
ATOM 742 N N . HIS A 1 95 ? 4.730 0.399 -12.332 1.00 94.81 95 HIS A N 1
ATOM 743 C CA . HIS A 1 95 ? 4.494 0.593 -10.907 1.00 94.81 95 HIS A CA 1
ATOM 744 C C . HIS A 1 95 ? 3.115 0.066 -10.534 1.00 94.81 95 HIS A C 1
ATOM 746 O O . HIS A 1 95 ? 2.120 0.399 -11.177 1.00 94.81 95 HIS A O 1
ATOM 752 N N . ARG A 1 96 ? 3.050 -0.736 -9.473 1.00 96.00 96 ARG A N 1
ATOM 753 C CA . ARG A 1 96 ? 1.814 -1.240 -8.873 1.00 96.00 96 ARG A CA 1
ATOM 754 C C . ARG A 1 96 ? 1.761 -0.822 -7.416 1.00 96.00 96 ARG A C 1
ATOM 756 O O . ARG A 1 96 ? 2.646 -1.178 -6.642 1.00 96.00 96 ARG A O 1
ATOM 763 N N . LEU A 1 97 ? 0.718 -0.097 -7.038 1.00 96.38 97 LEU A N 1
ATOM 764 C CA . LEU A 1 97 ? 0.497 0.336 -5.665 1.00 96.38 97 LEU A CA 1
ATOM 765 C C . LEU A 1 97 ? -0.598 -0.510 -5.019 1.00 96.38 97 LEU A C 1
ATOM 767 O O . LEU A 1 97 ? -1.728 -0.558 -5.502 1.00 96.38 97 LEU A O 1
ATOM 771 N N . TYR A 1 98 ? -0.271 -1.124 -3.888 1.00 94.31 98 TYR A N 1
ATOM 772 C CA . TYR A 1 98 ? -1.170 -1.959 -3.107 1.00 94.31 98 TYR A CA 1
ATOM 773 C C . TYR A 1 98 ? -1.443 -1.359 -1.730 1.00 94.31 98 TYR A C 1
ATOM 775 O O . TYR A 1 98 ? -0.537 -0.832 -1.082 1.00 94.31 98 TYR A O 1
ATOM 783 N N . LEU A 1 99 ? -2.670 -1.540 -1.243 1.00 92.38 99 LEU A N 1
ATOM 784 C CA . LEU A 1 99 ? -2.997 -1.445 0.177 1.00 92.38 99 LEU A CA 1
ATOM 785 C C . LEU A 1 99 ? -2.880 -2.836 0.797 1.00 92.38 99 LEU A C 1
ATOM 787 O O . LEU A 1 99 ? -3.597 -3.760 0.418 1.00 92.38 99 LEU A O 1
ATOM 791 N N . THR A 1 100 ? -1.980 -3.004 1.756 1.00 90.69 100 THR A N 1
ATOM 792 C CA . THR A 1 100 ? -1.809 -4.274 2.470 1.00 90.69 100 THR A CA 1
ATOM 793 C C . THR A 1 100 ? -2.890 -4.458 3.535 1.00 90.69 100 THR A C 1
ATOM 795 O O . THR A 1 100 ? -3.425 -3.490 4.075 1.00 90.69 100 THR A O 1
ATOM 798 N N . ARG A 1 101 ? -3.140 -5.706 3.950 1.00 85.25 101 ARG A N 1
ATOM 799 C CA . ARG A 1 101 ? -4.034 -6.030 5.079 1.00 85.25 101 ARG A CA 1
ATOM 800 C C . ARG A 1 101 ? -3.671 -5.312 6.385 1.00 85.25 101 ARG A C 1
ATOM 802 O O . ARG A 1 101 ? -4.534 -5.106 7.229 1.00 85.25 101 ARG A O 1
ATOM 809 N N . LYS A 1 102 ? -2.402 -4.932 6.561 1.00 83.69 102 LYS A N 1
ATOM 810 C CA . LYS A 1 102 ? -1.913 -4.193 7.737 1.00 83.69 102 LYS A CA 1
ATOM 811 C C . LYS A 1 102 ? -2.109 -2.673 7.625 1.00 83.69 102 LYS A C 1
ATOM 813 O O . LYS A 1 102 ? -1.575 -1.951 8.458 1.00 83.69 102 LYS A O 1
ATOM 818 N N . GLY A 1 103 ? -2.796 -2.186 6.591 1.00 84.44 103 GLY A N 1
ATOM 819 C CA . GLY A 1 103 ? -3.007 -0.756 6.349 1.00 84.44 103 GLY A CA 1
ATOM 820 C C . GLY A 1 103 ? -1.782 -0.015 5.805 1.00 84.44 103 GLY A C 1
ATOM 821 O O . GLY A 1 103 ? -1.827 1.199 5.660 1.00 84.44 103 GLY A O 1
ATOM 822 N N . LYS A 1 104 ? -0.689 -0.725 5.495 1.00 89.50 104 LYS A N 1
ATOM 823 C CA . LYS A 1 104 ? 0.502 -0.149 4.852 1.00 89.50 104 LYS A CA 1
ATOM 824 C C . LYS A 1 104 ? 0.341 -0.103 3.342 1.00 89.50 104 LYS A C 1
ATOM 826 O O . LYS A 1 104 ? -0.357 -0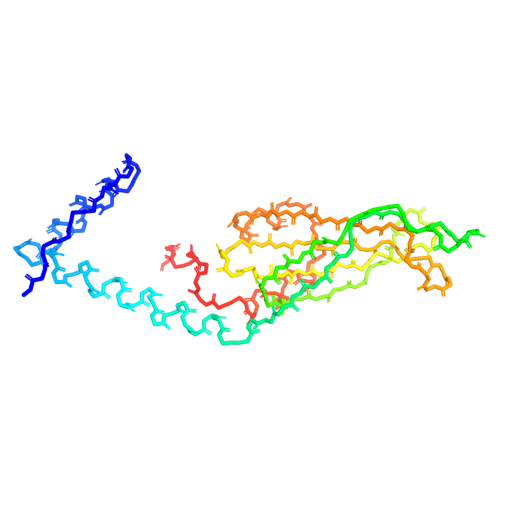.951 2.783 1.00 89.50 104 LYS A O 1
ATOM 831 N N . PHE A 1 105 ? 1.075 0.790 2.699 1.00 93.25 105 PHE A N 1
ATOM 832 C CA . PHE A 1 105 ? 1.160 0.878 1.248 1.00 93.25 105 PHE A CA 1
ATOM 833 C C . PHE A 1 105 ? 2.400 0.144 0.755 1.00 93.25 105 PHE A C 1
ATOM 835 O O . PHE A 1 105 ? 3.474 0.290 1.333 1.00 93.25 105 PHE A O 1
ATOM 842 N N . LEU A 1 106 ? 2.262 -0.654 -0.298 1.00 96.00 106 LEU A N 1
ATOM 843 C CA . LEU A 1 106 ? 3.384 -1.310 -0.962 1.00 96.00 106 LEU A CA 1
ATOM 844 C C . LEU A 1 106 ? 3.415 -0.858 -2.415 1.00 96.00 106 LEU A C 1
ATOM 846 O O . LEU A 1 106 ? 2.441 -1.069 -3.134 1.00 96.00 106 LEU A O 1
ATOM 850 N N . VAL A 1 107 ? 4.531 -0.275 -2.848 1.00 96.69 107 VAL A N 1
ATOM 851 C CA . VAL A 1 107 ? 4.783 0.001 -4.265 1.00 96.69 107 VAL A CA 1
A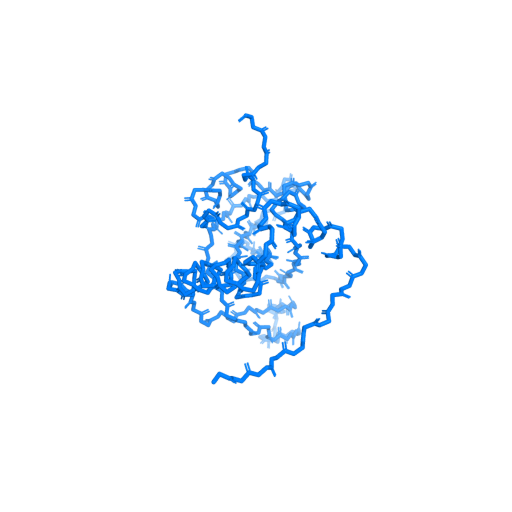TOM 852 C C . VAL A 1 107 ? 5.724 -1.060 -4.799 1.00 96.69 107 VAL A C 1
ATOM 854 O O . VAL A 1 107 ? 6.830 -1.218 -4.292 1.00 96.69 107 VAL A O 1
ATOM 857 N N . HIS A 1 108 ? 5.268 -1.790 -5.807 1.00 95.31 108 HIS A N 1
ATOM 858 C CA . HIS A 1 108 ? 6.041 -2.762 -6.566 1.00 95.31 108 HIS A CA 1
ATOM 859 C C . HIS A 1 108 ? 6.442 -2.122 -7.894 1.00 95.31 108 HIS A C 1
ATOM 861 O O . HIS A 1 108 ? 5.575 -1.684 -8.649 1.00 95.31 108 HIS A O 1
ATOM 867 N N . THR A 1 109 ? 7.742 -2.048 -8.157 1.00 94.00 109 THR A N 1
ATOM 868 C CA . THR A 1 109 ? 8.319 -1.505 -9.388 1.00 94.00 109 THR A CA 1
ATOM 869 C C . THR A 1 109 ? 8.938 -2.641 -10.186 1.00 94.00 109 THR A C 1
ATOM 871 O O . THR A 1 109 ? 9.732 -3.410 -9.644 1.00 94.00 109 THR A O 1
ATOM 874 N N . LEU A 1 110 ? 8.577 -2.727 -11.463 1.00 91.12 110 LEU A N 1
ATOM 875 C CA . LEU A 1 110 ? 9.169 -3.640 -12.428 1.00 91.12 110 LEU A CA 1
ATOM 876 C C . LEU A 1 110 ? 9.846 -2.831 -13.531 1.00 91.12 110 LEU A C 1
ATOM 878 O O . LEU A 1 110 ? 9.200 -1.997 -14.161 1.00 91.12 110 LEU A O 1
ATOM 882 N N . GLU A 1 111 ? 11.115 -3.115 -13.775 1.00 89.12 111 GLU A N 1
ATOM 883 C CA . GLU A 1 111 ? 11.827 -2.719 -14.984 1.00 89.12 111 GLU A CA 1
ATOM 884 C C . GLU A 1 111 ? 11.564 -3.778 -16.050 1.00 89.12 111 GLU A C 1
ATOM 886 O O . GLU A 1 111 ? 11.796 -4.969 -15.832 1.00 89.12 111 GLU A O 1
ATOM 891 N N . ILE A 1 112 ? 11.014 -3.345 -17.178 1.00 85.38 112 ILE A N 1
ATOM 892 C CA . ILE A 1 112 ? 10.637 -4.199 -18.298 1.00 85.38 112 ILE A CA 1
ATOM 893 C C . ILE A 1 112 ? 11.437 -3.750 -19.516 1.00 85.38 112 ILE A C 1
ATOM 895 O O . ILE A 1 112 ? 11.400 -2.576 -19.887 1.00 85.38 112 ILE A O 1
ATOM 899 N N . ASP A 1 113 ? 12.133 -4.685 -20.147 1.00 81.94 113 ASP A N 1
ATOM 900 C CA . ASP A 1 113 ? 12.888 -4.428 -21.365 1.00 81.94 113 ASP A CA 1
ATOM 901 C C . ASP A 1 113 ? 11.984 -4.240 -22.600 1.00 81.94 113 ASP A C 1
ATOM 903 O O . ASP A 1 113 ? 10.760 -4.405 -22.560 1.00 81.94 113 ASP A O 1
ATOM 907 N N . GLN A 1 114 ? 12.590 -3.882 -23.733 1.00 75.44 114 GLN A N 1
ATOM 908 C CA . GLN A 1 114 ? 11.869 -3.654 -24.991 1.00 75.44 114 GLN A CA 1
ATOM 909 C C . GLN A 1 114 ? 11.199 -4.922 -25.547 1.00 75.44 114 GLN A C 1
ATOM 911 O O . GLN A 1 114 ? 10.239 -4.826 -26.311 1.00 75.44 114 GLN A O 1
ATOM 916 N N . SER A 1 115 ? 11.678 -6.108 -25.162 1.00 74.88 115 SER A N 1
ATOM 917 C CA . SER A 1 115 ? 11.060 -7.399 -25.490 1.00 74.88 115 SER A CA 1
ATOM 918 C C . SER A 1 115 ? 9.884 -7.761 -24.579 1.00 74.88 115 SER A C 1
ATOM 920 O O . SER A 1 115 ? 9.182 -8.736 -24.848 1.00 74.88 115 SER A O 1
ATOM 922 N N . GLY A 1 116 ? 9.628 -6.977 -23.530 1.00 72.31 116 GLY A N 1
ATOM 923 C CA . GLY A 1 116 ? 8.574 -7.240 -22.556 1.00 72.31 116 GLY A CA 1
ATOM 924 C C . GLY A 1 116 ? 8.9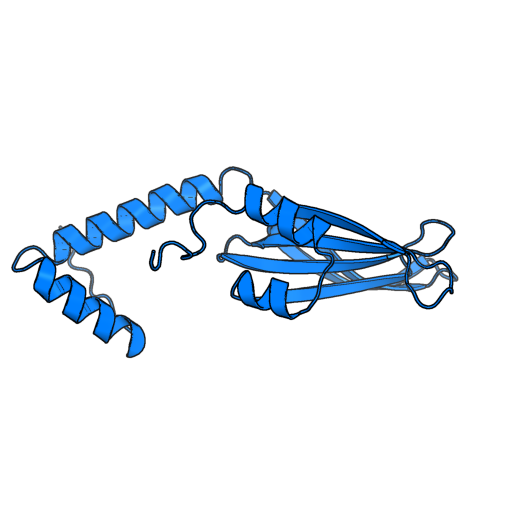91 -8.197 -21.438 1.00 72.31 116 GLY A C 1
ATOM 925 O O . GLY A 1 116 ? 8.134 -8.615 -20.654 1.00 72.31 116 GLY A O 1
ATOM 926 N N . HIS A 1 117 ? 10.275 -8.548 -21.340 1.00 75.06 117 HIS A N 1
ATOM 927 C CA . HIS A 1 117 ? 10.799 -9.328 -20.228 1.00 75.06 117 HIS A CA 1
ATOM 928 C C . HIS A 1 117 ? 11.094 -8.414 -19.040 1.00 75.06 117 HIS A C 1
ATOM 930 O O . HIS A 1 117 ? 11.579 -7.295 -19.180 1.00 75.06 117 HIS A O 1
ATOM 936 N N . MET A 1 118 ? 10.755 -8.892 -17.848 1.00 75.44 118 MET A N 1
ATOM 937 C CA . MET A 1 118 ? 11.115 -8.227 -16.601 1.00 75.44 118 MET A CA 1
ATOM 938 C C . MET A 1 118 ? 12.616 -8.412 -16.375 1.00 75.44 118 MET A C 1
ATOM 940 O O . MET A 1 118 ? 13.071 -9.549 -16.389 1.00 75.44 118 MET A O 1
ATOM 944 N N . ASP A 1 119 ? 13.344 -7.325 -16.139 1.00 79.56 119 ASP A N 1
ATOM 945 C CA . ASP A 1 119 ? 14.780 -7.329 -15.836 1.00 79.56 119 ASP A CA 1
ATOM 946 C C . ASP A 1 119 ? 14.992 -7.240 -14.318 1.00 79.56 119 ASP A C 1
ATOM 948 O O . ASP A 1 119 ? 15.549 -8.139 -13.680 1.00 79.56 119 ASP A O 1
ATOM 952 N N . VAL A 1 120 ? 14.412 -6.210 -13.697 1.00 84.25 120 VAL A N 1
ATOM 953 C CA . VAL A 1 120 ? 14.511 -5.962 -12.255 1.00 84.25 120 VAL A CA 1
ATOM 954 C C . VAL A 1 120 ? 13.127 -5.801 -11.644 1.00 84.25 120 VAL A C 1
ATOM 956 O O . VAL A 1 120 ? 12.232 -5.177 -12.206 1.00 84.25 120 VAL A O 1
ATOM 959 N N . SER A 1 121 ? 12.950 -6.360 -10.452 1.00 90.38 121 SER A N 1
ATOM 960 C CA . SER A 1 121 ? 11.728 -6.242 -9.671 1.00 90.38 121 SER A CA 1
ATOM 961 C C . SER A 1 121 ? 12.060 -5.883 -8.231 1.00 90.38 121 SER A C 1
ATOM 963 O O . SER A 1 121 ? 12.796 -6.604 -7.556 1.00 90.38 121 SER A O 1
ATOM 965 N N . GLY A 1 122 ? 11.509 -4.776 -7.745 1.00 91.56 122 GLY A N 1
ATOM 966 C CA . GLY A 1 122 ? 11.750 -4.273 -6.395 1.00 91.56 122 GLY A CA 1
ATOM 967 C C . GLY A 1 122 ? 10.480 -3.739 -5.752 1.00 91.56 122 GLY A C 1
ATOM 968 O O . GLY A 1 122 ? 9.506 -3.426 -6.434 1.00 91.56 122 GLY A O 1
ATOM 969 N N . TYR A 1 123 ? 10.469 -3.617 -4.427 1.00 94.50 123 TYR A N 1
ATOM 970 C CA . TYR A 1 123 ? 9.339 -3.014 -3.728 1.00 94.50 123 TYR A CA 1
ATOM 971 C C . TYR A 1 123 ? 9.776 -2.080 -2.601 1.00 94.50 123 TYR A C 1
ATOM 973 O O . TYR A 1 123 ? 10.847 -2.228 -2.017 1.00 94.50 123 TYR A O 1
ATOM 981 N N . LYS A 1 124 ? 8.903 -1.130 -2.265 1.00 95.12 124 LYS A N 1
ATOM 982 C CA . LYS A 1 124 ? 9.018 -0.271 -1.082 1.00 95.12 124 LYS A CA 1
ATOM 983 C C . LYS A 1 124 ? 7.716 -0.299 -0.293 1.00 95.12 124 LYS A C 1
ATOM 985 O O . LYS A 1 124 ? 6.635 -0.407 -0.871 1.00 95.12 124 LYS A O 1
ATOM 990 N N . ILE A 1 125 ? 7.829 -0.236 1.032 1.00 93.94 125 ILE A N 1
ATOM 991 C CA . ILE A 1 125 ? 6.688 -0.216 1.952 1.00 93.94 125 ILE A CA 1
ATOM 992 C C . ILE A 1 125 ? 6.649 1.136 2.652 1.00 93.94 125 ILE A C 1
ATOM 994 O O . ILE A 1 125 ? 7.647 1.557 3.229 1.00 93.94 125 ILE A O 1
ATOM 998 N N . PHE A 1 126 ? 5.472 1.747 2.662 1.00 91.88 126 PHE A N 1
ATOM 999 C CA . PHE A 1 126 ? 5.191 3.036 3.277 1.00 91.88 126 PHE A CA 1
ATOM 1000 C C . PHE A 1 126 ? 4.093 2.880 4.331 1.00 91.88 126 PHE A C 1
ATOM 1002 O O . PHE A 1 126 ? 3.197 2.037 4.204 1.00 91.88 126 PHE A O 1
ATOM 1009 N N . ASN A 1 127 ? 4.162 3.671 5.397 1.00 86.31 127 ASN A N 1
ATOM 1010 C CA . ASN A 1 127 ? 3.164 3.643 6.464 1.00 86.31 127 ASN A CA 1
ATOM 1011 C C . ASN A 1 127 ? 1.954 4.518 6.132 1.00 86.31 127 ASN A C 1
ATOM 1013 O O . ASN A 1 127 ? 0.851 4.210 6.573 1.00 86.31 127 ASN A O 1
ATOM 1017 N N . THR A 1 128 ? 2.147 5.578 5.346 1.00 87.69 128 THR A N 1
ATOM 1018 C CA . THR A 1 128 ? 1.088 6.522 4.970 1.00 87.69 128 THR A CA 1
ATOM 1019 C C . THR A 1 128 ? 1.072 6.761 3.466 1.00 87.69 128 THR A C 1
ATOM 1021 O O . THR A 1 128 ? 2.078 6.572 2.786 1.00 87.69 128 THR A O 1
ATOM 1024 N N . PHE A 1 129 ? -0.072 7.199 2.932 1.00 88.69 129 PHE A N 1
ATOM 1025 C CA . PHE A 1 129 ? -0.160 7.581 1.522 1.00 88.69 129 PHE A CA 1
ATOM 1026 C C . PHE A 1 129 ? 0.673 8.839 1.224 1.00 88.69 129 PHE A C 1
ATOM 1028 O O . PHE A 1 129 ? 1.275 8.934 0.160 1.00 88.69 129 PHE A O 1
ATOM 1035 N N . ALA A 1 130 ? 0.796 9.750 2.196 1.00 88.81 130 ALA A N 1
ATOM 1036 C CA . ALA A 1 130 ? 1.642 10.937 2.094 1.00 88.81 130 ALA A CA 1
ATOM 1037 C C . ALA A 1 130 ? 3.120 10.582 1.843 1.00 88.81 130 ALA A C 1
ATOM 1039 O O . ALA A 1 130 ? 3.755 11.179 0.974 1.00 88.81 130 ALA A O 1
ATOM 1040 N N . GLU A 1 131 ? 3.652 9.560 2.523 1.00 91.12 131 GLU A N 1
ATOM 1041 C CA . GLU A 1 131 ? 5.005 9.050 2.254 1.00 91.12 131 GLU A CA 1
ATOM 1042 C C . GLU A 1 131 ? 5.151 8.549 0.804 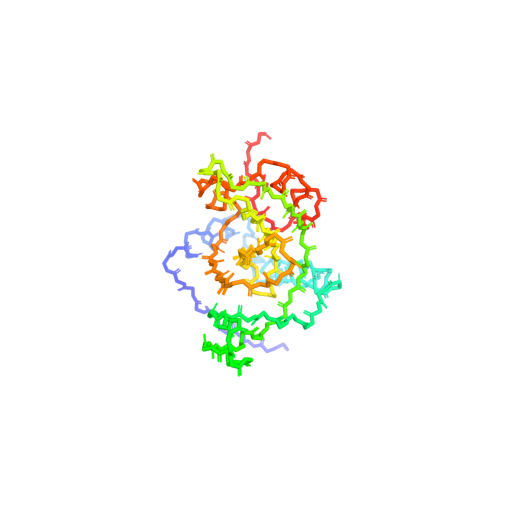1.00 91.12 131 GLU A C 1
ATOM 1044 O O . GLU A 1 131 ? 6.154 8.840 0.157 1.00 91.12 131 GLU A O 1
ATOM 1049 N N . VAL A 1 132 ? 4.131 7.871 0.255 1.00 91.88 132 VAL A N 1
ATOM 1050 C CA . VAL A 1 132 ? 4.130 7.424 -1.153 1.00 91.88 132 VAL A CA 1
ATOM 1051 C C . VAL A 1 132 ? 4.167 8.620 -2.106 1.00 91.88 132 VAL A C 1
ATOM 1053 O O . VAL A 1 132 ? 4.886 8.597 -3.103 1.00 91.88 132 VAL A O 1
ATOM 1056 N N . THR A 1 133 ? 3.397 9.672 -1.814 1.00 91.25 133 THR A N 1
ATOM 1057 C CA . THR A 1 133 ? 3.380 10.883 -2.648 1.00 91.25 133 THR A CA 1
ATOM 1058 C C . THR A 1 133 ? 4.706 11.643 -2.597 1.00 91.25 133 THR A C 1
ATOM 1060 O O . THR A 1 133 ? 5.155 12.143 -3.625 1.00 91.25 133 THR A O 1
ATOM 1063 N N . ALA A 1 134 ? 5.362 11.680 -1.432 1.00 91.31 134 ALA A N 1
ATOM 1064 C CA . ALA A 1 134 ? 6.648 12.345 -1.241 1.00 91.31 134 ALA A CA 1
ATOM 1065 C C . ALA A 1 134 ? 7.802 11.638 -1.971 1.00 91.31 134 ALA A C 1
ATOM 1067 O O . ALA A 1 134 ? 8.761 12.294 -2.367 1.00 91.31 134 ALA A O 1
ATOM 1068 N N . GLU A 1 135 ? 7.693 10.323 -2.191 1.00 92.38 135 GLU A N 1
ATOM 1069 C CA . GLU A 1 135 ? 8.678 9.534 -2.943 1.00 92.38 135 GLU A CA 1
ATOM 1070 C C . GLU A 1 135 ? 8.741 9.919 -4.436 1.00 92.38 135 GLU A C 1
ATOM 1072 O O . GLU A 1 135 ? 9.733 9.642 -5.104 1.00 92.38 135 GLU A O 1
ATOM 1077 N N . GLY A 1 136 ? 7.704 10.576 -4.975 1.00 90.31 136 GLY A N 1
ATOM 1078 C CA . GLY A 1 136 ? 7.707 11.075 -6.354 1.00 90.31 136 GLY A CA 1
ATOM 1079 C C . GLY A 1 136 ? 7.274 10.058 -7.416 1.00 90.31 136 GLY A C 1
ATOM 1080 O O . GLY A 1 136 ? 7.670 10.170 -8.575 1.00 90.31 136 GLY A O 1
ATOM 1081 N N . TYR A 1 137 ? 6.451 9.068 -7.055 1.00 91.06 137 TYR A N 1
ATOM 1082 C CA . TYR A 1 137 ? 5.854 8.151 -8.034 1.00 91.06 137 TYR A CA 1
ATOM 1083 C C . TYR A 1 137 ? 4.905 8.865 -9.020 1.00 91.06 137 TYR A C 1
ATOM 1085 O O . TYR A 1 137 ? 4.388 9.942 -8.712 1.00 91.06 137 TYR A O 1
ATOM 1093 N N . PRO A 1 138 ? 4.608 8.269 -10.194 1.00 91.62 138 PRO A N 1
ATOM 1094 C CA . PRO A 1 138 ? 3.833 8.948 -11.228 1.00 91.62 138 PRO A CA 1
ATOM 1095 C C . PRO A 1 138 ? 2.454 9.418 -10.747 1.00 91.62 138 PRO A C 1
ATOM 1097 O O . PRO A 1 138 ? 1.646 8.636 -10.238 1.00 91.62 138 PRO A O 1
ATOM 1100 N N . MET A 1 139 ? 2.148 10.695 -10.991 1.00 89.75 139 MET A N 1
ATOM 1101 C CA . MET A 1 139 ? 0.919 11.345 -10.516 1.00 89.75 139 MET A CA 1
ATOM 1102 C C . MET A 1 139 ? -0.366 10.651 -10.973 1.00 89.75 139 MET A C 1
ATOM 1104 O O . MET A 1 139 ? -1.349 10.637 -10.236 1.00 89.75 139 MET A O 1
ATOM 1108 N N . GLN A 1 140 ? -0.375 10.043 -12.162 1.00 90.69 140 GLN A N 1
ATOM 1109 C CA . GLN A 1 140 ? -1.530 9.282 -12.639 1.00 90.69 140 GLN A CA 1
ATOM 1110 C C . GLN A 1 140 ? -1.859 8.108 -11.705 1.00 90.69 140 GLN A C 1
ATOM 1112 O O . GLN A 1 140 ? -3.011 7.955 -11.301 1.00 90.69 140 GLN A O 1
ATOM 1117 N N . MET A 1 141 ? -0.847 7.332 -11.304 1.00 93.25 141 MET A N 1
ATOM 1118 C CA . MET A 1 141 ? -1.018 6.215 -10.373 1.00 93.25 141 MET A CA 1
ATOM 1119 C C . MET A 1 141 ? -1.521 6.707 -9.017 1.00 93.25 141 MET A C 1
ATOM 1121 O O . MET A 1 141 ? -2.443 6.124 -8.453 1.00 93.25 141 MET A O 1
ATOM 1125 N N . LEU A 1 142 ? -0.946 7.799 -8.506 1.00 93.06 142 LEU A N 1
ATOM 1126 C CA . LEU A 1 142 ? -1.347 8.379 -7.224 1.00 93.06 142 LEU A CA 1
ATOM 1127 C C . LEU A 1 142 ? -2.811 8.849 -7.255 1.00 93.06 142 LEU A C 1
ATOM 1129 O O . LEU A 1 142 ? -3.578 8.554 -6.339 1.00 93.06 142 LEU A O 1
ATOM 1133 N N . ASN A 1 143 ? -3.234 9.500 -8.339 1.00 91.50 143 ASN A N 1
ATOM 1134 C CA . ASN A 1 143 ? -4.609 9.968 -8.515 1.00 91.50 143 ASN A CA 1
ATOM 1135 C C . ASN A 1 143 ? -5.618 8.818 -8.636 1.00 91.50 143 ASN A C 1
ATOM 1137 O O . ASN A 1 143 ? -6.719 8.900 -8.091 1.00 91.50 143 ASN A O 1
ATOM 1141 N N . GLU A 1 144 ? -5.270 7.750 -9.353 1.00 92.12 144 GLU A N 1
ATOM 1142 C CA . GLU A 1 144 ? -6.115 6.558 -9.457 1.00 92.12 144 GLU A CA 1
ATOM 1143 C C . GLU A 1 144 ? -6.223 5.824 -8.122 1.00 92.12 144 GLU A C 1
ATOM 1145 O O . GLU A 1 144 ? -7.318 5.420 -7.725 1.00 92.12 144 GLU A O 1
ATOM 1150 N N . ALA A 1 145 ? -5.108 5.711 -7.402 1.00 91.38 145 ALA A N 1
ATOM 1151 C CA . ALA A 1 145 ? -5.072 5.067 -6.103 1.00 91.38 145 ALA A CA 1
ATOM 1152 C C . ALA A 1 145 ? -5.936 5.817 -5.092 1.00 91.38 145 ALA A C 1
ATOM 1154 O O . ALA A 1 145 ? -6.738 5.187 -4.406 1.00 91.38 145 ALA A O 1
ATOM 1155 N N . ARG A 1 146 ? -5.857 7.154 -5.061 1.00 88.88 146 ARG A N 1
ATOM 1156 C CA . ARG A 1 146 ? -6.641 7.993 -4.143 1.00 88.88 146 ARG A CA 1
ATOM 1157 C C . ARG A 1 146 ? -8.149 7.749 -4.243 1.00 88.88 146 ARG A C 1
ATOM 1159 O O . ARG A 1 146 ? -8.833 7.792 -3.232 1.00 88.88 146 ARG A O 1
ATOM 1166 N N . LYS A 1 147 ? -8.663 7.424 -5.435 1.00 88.31 147 LYS A N 1
ATOM 1167 C CA . LYS A 1 147 ? -10.089 7.107 -5.656 1.00 88.31 147 LYS A CA 1
ATOM 1168 C C . LYS A 1 147 ? -10.515 5.752 -5.085 1.00 88.31 147 LYS A C 1
ATOM 1170 O O . LYS A 1 147 ? -11.704 5.538 -4.876 1.00 88.31 147 LYS A O 1
ATOM 1175 N N . LYS A 1 148 ? -9.571 4.822 -4.914 1.00 85.88 148 LYS A N 1
ATOM 1176 C CA . LYS A 1 148 ? -9.827 3.451 -4.440 1.00 85.88 148 LYS A CA 1
ATOM 1177 C C . LYS A 1 148 ? -9.371 3.208 -3.012 1.00 85.88 148 LYS A C 1
ATOM 1179 O O . LYS A 1 148 ? -9.704 2.166 -2.453 1.00 85.88 148 LYS A O 1
ATOM 1184 N N . ILE A 1 149 ? -8.593 4.126 -2.438 1.00 82.50 149 ILE A N 1
ATOM 1185 C CA . ILE A 1 149 ? -8.265 4.092 -1.020 1.00 82.50 149 ILE A CA 1
ATOM 1186 C C . ILE A 1 149 ? -9.600 4.156 -0.269 1.00 82.50 149 ILE A C 1
ATOM 1188 O O . ILE A 1 149 ? -10.332 5.135 -0.416 1.00 82.50 149 ILE A O 1
ATOM 1192 N N . PRO A 1 150 ? -9.956 3.108 0.495 1.00 69.19 150 PRO A N 1
ATOM 1193 C CA . PRO A 1 150 ? -11.099 3.183 1.392 1.00 69.19 150 PRO A CA 1
ATOM 1194 C C . PRO A 1 150 ? -10.884 4.382 2.316 1.00 69.19 150 PRO A C 1
ATOM 1196 O O . PRO A 1 150 ? -9.736 4.661 2.653 1.00 69.19 150 PRO A O 1
ATOM 1199 N N . GLU A 1 151 ? -11.946 5.036 2.788 1.00 60.75 151 GLU A N 1
ATOM 1200 C CA . GLU A 1 151 ? -11.920 6.205 3.698 1.00 60.75 151 GLU A CA 1
ATOM 1201 C C . GLU A 1 151 ? -11.204 5.957 5.064 1.00 60.75 151 GLU A C 1
ATOM 1203 O O . GLU A 1 151 ? -11.515 6.584 6.071 1.00 60.75 151 GLU A O 1
ATOM 1208 N N . MET A 1 152 ? -10.311 4.969 5.182 1.00 50.69 152 MET A N 1
ATOM 1209 C CA . MET A 1 152 ? -9.513 4.612 6.359 1.00 50.69 152 MET A CA 1
ATOM 1210 C C . MET A 1 152 ? -8.118 5.228 6.406 1.00 50.69 152 MET A C 1
ATOM 1212 O O . MET A 1 152 ? -7.478 5.104 7.447 1.00 50.69 152 MET A O 1
ATOM 1216 N N . THR A 1 153 ? -7.614 5.888 5.362 1.00 46.59 153 THR A N 1
ATOM 1217 C CA . THR A 1 153 ? -6.517 6.830 5.615 1.00 46.59 153 THR A CA 1
ATOM 1218 C C . THR A 1 153 ? -7.127 8.005 6.350 1.00 46.59 153 THR A C 1
ATOM 1220 O O . THR A 1 153 ? -8.032 8.632 5.809 1.00 46.59 153 THR A O 1
ATOM 1223 N N . CYS A 1 154 ? -6.682 8.260 7.580 1.00 38.53 154 CYS A N 1
ATOM 1224 C CA . CYS A 1 154 ? -7.025 9.433 8.380 1.00 38.53 154 CYS A CA 1
ATOM 1225 C C . CYS A 1 154 ? -6.585 10.738 7.678 1.00 38.53 154 CYS A C 1
ATOM 1227 O O . CYS A 1 154 ? -5.684 11.422 8.146 1.00 38.53 154 CYS A O 1
ATOM 1229 N N . GLU A 1 155 ? -7.192 11.046 6.533 1.00 38.53 155 GLU A N 1
ATOM 1230 C CA . GLU A 1 155 ? -7.330 12.390 5.970 1.00 38.53 155 GLU A CA 1
ATOM 1231 C C . GLU A 1 155 ? -8.687 13.000 6.374 1.00 38.53 155 GLU A C 1
ATOM 1233 O O . GLU A 1 155 ? -9.037 14.071 5.899 1.00 38.53 155 GLU A O 1
ATOM 1238 N N . GLU A 1 156 ? -9.451 12.380 7.285 1.00 37.62 156 GLU A N 1
ATOM 1239 C CA . GLU A 1 156 ? -10.380 13.151 8.123 1.00 37.62 156 GLU A CA 1
ATOM 1240 C C . GLU A 1 156 ? -9.585 13.754 9.286 1.00 37.62 156 GLU A C 1
ATOM 1242 O O . GLU A 1 156 ? -9.592 13.257 10.411 1.00 37.62 156 GLU A O 1
ATOM 1247 N N . LEU A 1 157 ? -8.825 14.799 8.964 1.00 30.30 157 LEU A N 1
ATOM 1248 C CA . LEU A 1 157 ? -8.347 15.801 9.906 1.00 30.30 157 LEU A CA 1
ATOM 1249 C C . LEU A 1 157 ? -8.288 17.142 9.162 1.00 30.30 157 LEU A C 1
ATOM 1251 O O . LEU A 1 157 ? -7.435 17.355 8.303 1.00 30.30 157 LEU A O 1
ATOM 1255 N N . ASP A 1 158 ? -9.253 17.981 9.533 1.00 28.31 158 ASP A N 1
ATOM 1256 C CA . ASP A 1 158 ? -9.364 19.432 9.376 1.00 28.31 158 ASP A CA 1
ATOM 1257 C C . ASP A 1 158 ? -9.411 20.037 7.963 1.00 28.31 158 ASP A C 1
ATOM 1259 O O . ASP A 1 158 ? -8.414 20.515 7.416 1.00 28.31 158 ASP A O 1
ATOM 1263 N N . VAL A 1 159 ? -10.650 20.192 7.475 1.00 41.47 159 VAL A N 1
ATOM 1264 C CA . VAL A 1 159 ? -11.198 21.537 7.205 1.00 41.47 159 VAL A CA 1
ATOM 1265 C C . VAL A 1 159 ? -12.565 21.676 7.866 1.00 41.47 159 VAL A C 1
ATOM 1267 O O . VAL A 1 159 ? -13.342 20.699 7.784 1.00 41.47 159 VAL A O 1
#